Protein AF-A0A6S7IZB0-F1 (afdb_monomer)

Solvent-accessible surface area (backbone atoms only — not comparable to full-atom values): 5531 Å² total; per-residue (Å²): 121,74,43,80,41,62,45,98,85,70,49,74,51,27,33,31,32,76,51,99,91,45,78,46,77,40,46,57,86,69,52,73,77,63,86,79,74,73,86,57,71,80,69,78,65,77,70,76,76,80,65,88,83,60,76,80,89,73,78,76,54,65,60,55,54,53,49,54,54,50,53,54,51,52,53,54,55,54,59,59,67,72,78,115

pLDDT: mean 78.14, std 14.09, ra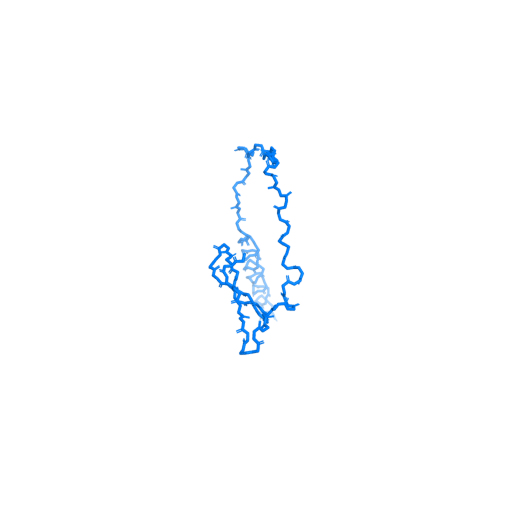nge [47.59, 95.06]

Structure (mmCIF, N/CA/C/O backbone):
data_AF-A0A6S7IZB0-F1
#
_entry.id   AF-A0A6S7IZB0-F1
#
loop_
_atom_site.group_PDB
_atom_site.id
_atom_site.type_symbol
_atom_site.label_atom_id
_atom_site.label_alt_id
_atom_site.label_comp_id
_atom_site.label_asym_id
_atom_site.label_entity_id
_atom_site.label_seq_id
_atom_site.pdbx_PDB_ins_code
_atom_site.Cartn_x
_atom_site.Cartn_y
_atom_site.Cartn_z
_atom_site.occupancy
_atom_site.B_iso_or_equiv
_atom_site.auth_seq_id
_atom_site.auth_comp_id
_atom_site.auth_asym_id
_atom_site.auth_atom_id
_atom_site.pdbx_PDB_model_num
ATOM 1 N N . ILE A 1 1 ? 5.990 3.931 -13.298 1.00 74.62 1 ILE A N 1
ATOM 2 C CA . ILE A 1 1 ? 7.105 3.057 -12.846 1.00 74.62 1 ILE A CA 1
ATOM 3 C C . ILE A 1 1 ? 8.375 3.895 -12.863 1.00 74.62 1 ILE A C 1
ATOM 5 O O . ILE A 1 1 ? 8.569 4.613 -13.834 1.00 74.62 1 ILE A O 1
ATOM 9 N N . VAL A 1 2 ? 9.181 3.857 -11.802 1.00 87.50 2 VAL A N 1
ATOM 10 C CA . VAL A 1 2 ? 10.410 4.666 -11.666 1.00 87.50 2 VAL A CA 1
ATOM 11 C C . VAL A 1 2 ? 11.639 3.879 -12.100 1.00 87.50 2 VAL A C 1
ATOM 13 O O . VAL A 1 2 ? 12.510 4.416 -12.778 1.00 87.50 2 VAL A O 1
ATOM 16 N N . ARG A 1 3 ? 11.705 2.593 -11.744 1.00 92.38 3 ARG A N 1
ATOM 17 C CA . ARG A 1 3 ? 12.847 1.733 -12.060 1.00 92.38 3 ARG A CA 1
ATOM 18 C C . ARG A 1 3 ? 12.414 0.282 -12.226 1.00 92.38 3 ARG A C 1
ATOM 20 O O . ARG A 1 3 ? 11.536 -0.187 -11.508 1.00 92.38 3 ARG A O 1
ATOM 27 N N . LEU A 1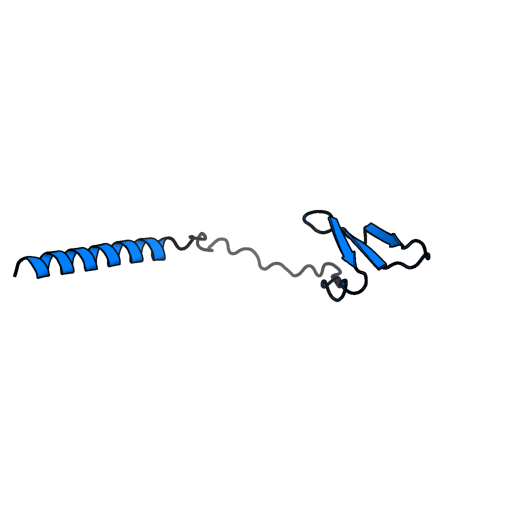 4 ? 13.055 -0.434 -13.147 1.00 92.81 4 LEU A N 1
ATOM 28 C CA . LEU A 1 4 ? 12.946 -1.889 -13.262 1.00 92.81 4 LEU A CA 1
ATOM 29 C C . LEU A 1 4 ? 14.081 -2.553 -12.479 1.00 92.81 4 LEU A C 1
ATOM 31 O O . LEU A 1 4 ? 15.231 -2.111 -12.540 1.00 92.81 4 LEU A O 1
ATOM 35 N N . ILE A 1 5 ? 13.752 -3.615 -11.749 1.00 92.94 5 ILE A N 1
ATOM 36 C CA . ILE A 1 5 ? 14.713 -4.417 -10.994 1.00 92.94 5 ILE A CA 1
ATOM 37 C C . ILE A 1 5 ? 14.964 -5.700 -11.781 1.00 92.94 5 ILE A C 1
ATOM 39 O O . ILE A 1 5 ? 14.133 -6.617 -11.825 1.00 92.94 5 ILE A O 1
ATOM 43 N N . THR A 1 6 ? 16.129 -5.731 -12.419 1.00 94.94 6 THR A N 1
ATOM 44 C CA . THR A 1 6 ? 16.570 -6.814 -13.295 1.00 94.94 6 THR A CA 1
ATOM 45 C C . THR A 1 6 ? 17.486 -7.772 -12.544 1.00 94.94 6 THR A C 1
ATOM 47 O O . THR A 1 6 ? 18.382 -7.351 -11.812 1.00 94.94 6 THR A O 1
ATOM 50 N N . GLY A 1 7 ? 17.260 -9.072 -12.720 1.00 91.94 7 GLY A N 1
ATOM 51 C CA . GLY A 1 7 ? 18.140 -10.117 -12.213 1.00 91.94 7 GLY A CA 1
ATOM 52 C C . GLY A 1 7 ? 19.456 -10.210 -12.989 1.00 91.94 7 GLY A C 1
ATOM 53 O O . GLY A 1 7 ? 19.630 -9.620 -14.053 1.00 91.94 7 GLY A O 1
ATOM 54 N N . ARG A 1 8 ? 20.390 -11.012 -12.466 1.00 94.69 8 ARG A N 1
ATOM 55 C CA . ARG A 1 8 ? 21.679 -11.298 -13.128 1.00 94.69 8 ARG A CA 1
ATOM 56 C C . ARG A 1 8 ? 21.525 -11.997 -14.483 1.00 94.69 8 ARG A C 1
ATOM 58 O O . ARG A 1 8 ? 22.415 -11.912 -15.315 1.00 94.69 8 ARG A O 1
ATOM 65 N N . ASP A 1 9 ? 20.400 -12.669 -14.686 1.00 95.06 9 ASP A N 1
ATOM 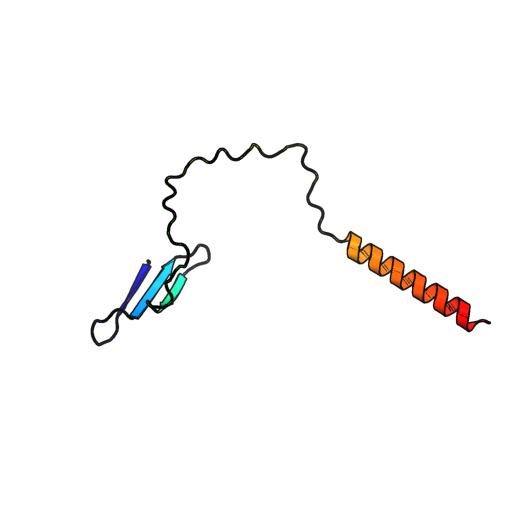66 C CA . ASP A 1 9 ? 19.988 -13.331 -15.924 1.00 95.06 9 ASP A CA 1
ATOM 67 C C . ASP A 1 9 ? 19.334 -12.375 -16.938 1.00 95.06 9 ASP A C 1
ATOM 69 O O . ASP A 1 9 ? 18.865 -12.815 -17.983 1.00 95.06 9 ASP A O 1
ATOM 73 N N . GLY A 1 10 ? 19.262 -11.074 -16.635 1.00 93.06 10 GLY A N 1
ATOM 74 C CA . GLY A 1 10 ? 18.602 -10.086 -17.486 1.00 93.06 10 GLY A CA 1
ATOM 75 C C . GLY A 1 10 ? 17.075 -10.076 -17.362 1.00 93.06 10 GLY A C 1
ATOM 76 O O . GLY A 1 10 ? 16.419 -9.267 -18.015 1.00 93.06 10 GLY A O 1
ATOM 77 N N . VAL A 1 11 ? 16.488 -10.922 -16.507 1.00 93.19 11 VAL A N 1
ATOM 78 C CA . VAL A 1 11 ? 15.031 -11.023 -16.356 1.00 93.19 11 VAL A CA 1
ATOM 79 C C . VAL A 1 11 ? 14.535 -10.058 -15.281 1.00 93.19 11 VAL A C 1
ATOM 81 O O . VAL A 1 11 ? 15.002 -10.072 -14.137 1.00 93.19 11 VAL A O 1
ATOM 84 N N . VAL A 1 12 ? 13.548 -9.232 -15.631 1.00 91.50 12 VAL A N 1
ATOM 85 C CA . VAL A 1 12 ? 12.901 -8.292 -14.705 1.00 91.50 12 VAL A CA 1
ATOM 86 C C . VAL A 1 12 ? 11.992 -9.056 -13.746 1.00 91.50 12 VAL A C 1
ATOM 88 O O . VAL A 1 12 ? 11.066 -9.745 -14.169 1.00 91.50 12 VAL A O 1
ATOM 91 N N . ARG A 1 13 ? 12.246 -8.927 -12.440 1.00 91.75 13 ARG A N 1
ATOM 92 C CA . ARG A 1 13 ? 11.454 -9.591 -11.386 1.00 91.75 13 ARG A CA 1
ATOM 93 C C . ARG A 1 13 ? 10.769 -8.624 -10.436 1.00 91.75 13 ARG A C 1
ATOM 95 O O . ARG A 1 13 ? 9.897 -9.050 -9.685 1.00 91.75 13 ARG A O 1
ATOM 102 N N . GLY A 1 14 ? 11.121 -7.346 -10.475 1.00 92.38 14 GLY A N 1
ATOM 103 C CA . GLY A 1 14 ? 10.505 -6.326 -9.641 1.00 92.38 14 GLY A CA 1
ATOM 104 C C . GLY A 1 14 ? 10.546 -4.951 -10.282 1.00 92.38 14 GLY A C 1
ATOM 105 O O . GLY A 1 14 ? 11.204 -4.738 -11.302 1.00 92.38 14 GLY A O 1
ATOM 106 N N . VAL A 1 15 ? 9.827 -4.023 -9.669 1.00 92.38 15 VAL A N 1
ATOM 107 C CA . VAL A 1 15 ? 9.751 -2.624 -10.080 1.00 92.38 15 VAL A CA 1
ATOM 108 C C . VAL A 1 15 ? 9.760 -1.722 -8.852 1.00 92.38 15 VAL A C 1
ATOM 110 O O . VAL A 1 15 ? 9.218 -2.085 -7.811 1.00 92.38 15 VAL A O 1
ATOM 113 N N . GLU A 1 16 ? 10.324 -0.530 -8.992 1.00 92.12 16 GLU A N 1
ATOM 114 C CA . GLU A 1 1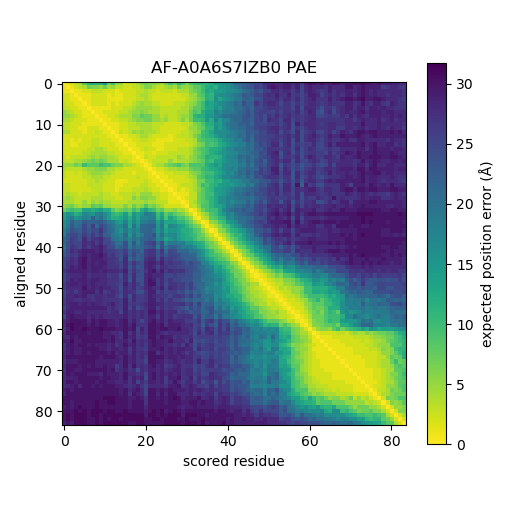6 ? 10.134 0.582 -8.064 1.00 92.12 16 GLU A CA 1
ATOM 115 C C . GLU A 1 16 ? 9.031 1.499 -8.613 1.00 92.12 16 GLU A C 1
ATOM 117 O O . GLU A 1 16 ? 9.063 1.928 -9.774 1.00 92.12 16 GLU A O 1
ATOM 122 N N . LEU A 1 17 ? 8.035 1.797 -7.786 1.00 89.50 17 LEU A N 1
ATOM 123 C CA . LEU A 1 17 ? 6.890 2.645 -8.096 1.00 89.50 17 LEU A CA 1
ATOM 124 C C . LEU A 1 17 ? 6.977 3.941 -7.293 1.00 89.50 17 LEU A C 1
ATOM 126 O O . LEU A 1 17 ? 7.292 3.918 -6.106 1.00 89.50 17 LEU A O 1
ATOM 130 N N . GLN A 1 18 ? 6.642 5.065 -7.925 1.00 88.12 18 GLN A N 1
ATOM 131 C CA . GLN A 1 18 ? 6.380 6.305 -7.205 1.00 88.12 18 GLN A CA 1
ATOM 132 C C . GLN A 1 18 ? 4.927 6.277 -6.740 1.00 88.12 18 GLN A C 1
ATOM 134 O O . GLN A 1 18 ? 4.016 6.064 -7.537 1.00 88.12 18 GLN A O 1
ATOM 139 N N . THR A 1 19 ? 4.726 6.511 -5.455 1.00 85.75 19 THR A N 1
ATOM 140 C CA . THR A 1 19 ? 3.429 6.684 -4.803 1.00 85.75 19 THR A CA 1
ATOM 141 C C . THR A 1 19 ? 3.357 8.091 -4.206 1.00 85.75 19 THR A C 1
ATOM 143 O O . THR A 1 19 ? 4.384 8.769 -4.083 1.00 85.75 19 THR A O 1
ATOM 146 N N . GLY A 1 20 ? 2.163 8.537 -3.803 1.00 85.94 20 GLY A N 1
ATOM 147 C CA . GLY A 1 20 ? 1.988 9.850 -3.165 1.00 85.94 20 GLY A CA 1
ATOM 148 C C . GLY A 1 20 ? 2.825 10.036 -1.891 1.00 85.94 20 GLY A C 1
ATOM 149 O O . GLY A 1 20 ? 3.218 11.152 -1.575 1.00 85.94 20 GLY A O 1
ATOM 150 N N . ASN A 1 21 ? 3.176 8.936 -1.217 1.00 84.81 21 ASN A N 1
ATOM 151 C CA . ASN A 1 21 ? 3.933 8.944 0.037 1.00 84.81 21 ASN A CA 1
ATOM 152 C C . ASN A 1 21 ? 5.417 8.570 -0.138 1.00 84.81 21 ASN A C 1
ATOM 154 O O . ASN A 1 21 ? 6.112 8.370 0.854 1.00 84.81 21 ASN A O 1
ATOM 158 N N . GLY A 1 22 ? 5.914 8.441 -1.374 1.00 87.38 22 GLY A N 1
ATOM 159 C CA . GLY A 1 22 ? 7.308 8.072 -1.643 1.00 87.38 22 GLY A CA 1
ATOM 160 C C . GLY A 1 22 ? 7.444 6.890 -2.596 1.00 87.38 22 GLY A C 1
ATOM 161 O O . GLY A 1 22 ? 6.610 6.697 -3.478 1.00 87.38 22 GLY A O 1
ATOM 162 N N . ARG A 1 23 ? 8.510 6.102 -2.446 1.00 91.50 23 ARG A N 1
ATOM 163 C CA . ARG A 1 23 ? 8.831 4.997 -3.360 1.00 91.50 23 ARG A CA 1
ATOM 164 C C . ARG A 1 23 ? 8.475 3.644 -2.763 1.00 91.50 23 ARG A C 1
ATOM 166 O O . ARG A 1 23 ? 8.618 3.433 -1.563 1.00 91.50 23 ARG A O 1
ATOM 173 N N . LEU A 1 24 ? 8.011 2.739 -3.615 1.00 89.56 24 LEU A N 1
ATOM 174 C CA . LEU A 1 24 ? 7.573 1.402 -3.239 1.00 89.56 24 LEU A CA 1
ATOM 175 C C . LEU A 1 24 ? 8.136 0.377 -4.223 1.00 89.56 24 LEU A C 1
ATOM 177 O O . LEU A 1 24 ? 7.791 0.403 -5.402 1.00 89.56 24 LEU A O 1
ATOM 181 N N . GLU A 1 25 ? 8.953 -0.554 -3.740 1.00 92.12 25 GLU A N 1
ATOM 182 C CA . GLU A 1 25 ? 9.414 -1.692 -4.537 1.00 92.12 25 GLU A CA 1
ATOM 183 C C . GLU A 1 25 ? 8.431 -2.866 -4.437 1.00 92.12 25 GLU A C 1
ATOM 185 O O . GLU A 1 25 ? 7.974 -3.229 -3.349 1.00 92.12 25 GLU A O 1
ATOM 190 N N . ARG A 1 26 ? 8.084 -3.473 -5.577 1.00 89.81 26 ARG A N 1
ATOM 191 C CA . ARG A 1 26 ? 7.199 -4.645 -5.647 1.00 89.81 26 ARG A CA 1
ATOM 192 C C . ARG A 1 26 ? 7.720 -5.681 -6.644 1.00 89.81 26 ARG A C 1
ATOM 194 O O . ARG A 1 26 ? 8.180 -5.303 -7.722 1.00 89.81 26 ARG A O 1
ATOM 201 N N . PRO A 1 27 ? 7.605 -6.987 -6.338 1.00 90.81 27 PRO A N 1
ATOM 202 C CA . PRO A 1 27 ? 7.782 -8.043 -7.329 1.00 90.81 27 PRO A CA 1
ATOM 203 C C . PRO A 1 27 ? 6.800 -7.883 -8.492 1.00 90.81 27 PRO A C 1
ATOM 205 O O . PRO A 1 27 ? 5.649 -7.516 -8.270 1.00 90.81 27 PRO A O 1
ATOM 208 N N . LEU A 1 28 ? 7.224 -8.227 -9.711 1.00 85.94 28 LEU A N 1
ATOM 209 C CA . LEU A 1 28 ? 6.435 -8.074 -10.940 1.00 85.94 28 LEU A CA 1
ATOM 210 C C . LEU A 1 28 ? 5.084 -8.806 -10.852 1.00 85.94 28 LEU A C 1
ATOM 212 O O . LEU A 1 28 ? 4.062 -8.297 -11.297 1.00 85.94 28 LEU A O 1
ATOM 216 N N . GLN A 1 29 ? 5.073 -9.969 -10.199 1.00 83.1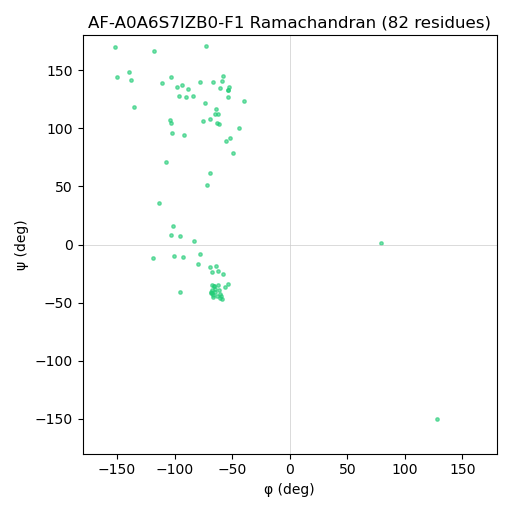2 29 GLN A N 1
ATOM 217 C CA . GLN A 1 29 ? 3.878 -10.787 -9.970 1.00 83.12 29 GLN A CA 1
ATOM 218 C C . GLN A 1 29 ? 2.867 -10.135 -9.010 1.00 83.12 29 GLN A C 1
ATOM 220 O O . GLN A 1 29 ? 1.685 -10.453 -9.059 1.00 83.12 29 GLN A O 1
ATOM 225 N N . LEU A 1 30 ? 3.321 -9.219 -8.148 1.00 81.50 30 LEU A N 1
ATOM 226 C CA . LEU A 1 30 ? 2.503 -8.524 -7.148 1.00 81.50 30 LEU A CA 1
ATOM 227 C C . LEU A 1 30 ? 2.123 -7.101 -7.583 1.00 81.50 30 LEU A C 1
ATOM 229 O O . LEU A 1 30 ? 1.718 -6.288 -6.755 1.00 81.50 30 LEU A O 1
ATOM 233 N N . ILE A 1 31 ? 2.271 -6.786 -8.873 1.00 80.94 31 ILE A N 1
ATOM 234 C CA . ILE A 1 31 ? 1.808 -5.519 -9.460 1.00 80.94 31 ILE A CA 1
ATOM 235 C C . ILE A 1 31 ? 0.290 -5.559 -9.745 1.00 80.94 31 ILE A C 1
ATOM 237 O O . ILE A 1 31 ? -0.343 -4.515 -9.894 1.00 80.94 31 ILE A O 1
ATOM 241 N N . TYR A 1 32 ? -0.319 -6.748 -9.774 1.00 58.56 32 TYR A N 1
ATOM 242 C CA . TYR A 1 32 ? -1.727 -6.958 -10.121 1.00 58.56 32 TYR A CA 1
ATOM 243 C C . TYR A 1 32 ? -2.714 -6.606 -8.986 1.00 58.56 32 TYR A C 1
ATOM 245 O O . TYR A 1 32 ? -2.492 -6.998 -7.841 1.00 58.56 32 TYR A O 1
ATOM 253 N N . PRO A 1 33 ? -3.858 -5.984 -9.322 1.00 58.09 33 PRO A N 1
ATOM 254 C CA . PRO A 1 33 ? -3.910 -4.582 -9.686 1.00 58.09 33 PRO A CA 1
ATOM 255 C C . PRO A 1 33 ? -3.774 -3.732 -8.411 1.00 58.09 33 PRO A C 1
ATOM 257 O O . PRO A 1 33 ? -4.719 -3.562 -7.641 1.00 58.09 33 PRO A O 1
ATOM 260 N N . LEU A 1 34 ? -2.620 -3.101 -8.214 1.00 59.16 34 LEU A N 1
ATOM 261 C CA . LEU A 1 34 ? -2.720 -1.725 -7.734 1.00 59.16 34 LEU A CA 1
ATOM 262 C C . LEU A 1 34 ? -3.449 -1.015 -8.874 1.00 59.16 34 LEU A C 1
ATOM 264 O O . LEU A 1 34 ? -2.915 -1.025 -9.979 1.00 59.16 34 LEU A O 1
ATOM 268 N N . GLU A 1 35 ? -4.687 -0.561 -8.679 1.00 54.94 35 GLU A N 1
ATOM 269 C CA . GLU A 1 35 ? -5.464 0.138 -9.708 1.00 54.94 35 GLU A CA 1
ATOM 270 C C . GLU A 1 35 ? -4.631 1.295 -10.286 1.00 54.94 35 GLU A C 1
ATOM 272 O O . GLU A 1 35 ? -4.577 2.397 -9.753 1.00 54.94 35 GLU A O 1
ATOM 277 N N . LEU A 1 36 ? -3.903 1.009 -11.362 1.00 56.25 36 LEU A N 1
ATOM 278 C CA . LEU A 1 36 ? -3.101 1.951 -12.133 1.00 56.25 36 LEU A CA 1
ATOM 279 C C . LEU A 1 36 ? -3.724 2.103 -13.522 1.00 56.25 36 LEU A C 1
ATOM 281 O O . LEU A 1 36 ? -3.018 2.242 -14.512 1.00 56.25 36 LEU A O 1
ATOM 285 N N . HIS A 1 37 ? -5.055 2.068 -13.581 1.00 51.31 37 HIS A N 1
ATOM 286 C CA . HIS A 1 37 ? -5.794 2.783 -14.609 1.00 51.31 37 HIS A CA 1
ATOM 287 C C . HIS A 1 37 ? -6.336 4.024 -13.916 1.00 51.31 37 HIS A C 1
ATOM 289 O O . HIS A 1 37 ? -7.362 3.981 -13.244 1.00 51.31 37 HIS A O 1
ATOM 295 N N . CYS A 1 38 ? -5.616 5.128 -14.054 1.00 51.62 38 CYS A N 1
ATOM 296 C CA . CYS A 1 38 ? -6.287 6.409 -14.100 1.00 51.62 38 CYS A CA 1
ATOM 297 C C . CYS A 1 38 ? -6.197 6.860 -15.554 1.00 51.62 38 CYS A C 1
ATOM 299 O O . CYS A 1 38 ? -5.488 7.807 -15.872 1.00 51.62 38 CYS A O 1
ATOM 301 N N . ASP A 1 39 ? -6.951 6.192 -16.432 1.00 57.06 39 ASP A N 1
ATOM 302 C CA . ASP A 1 39 ? -7.474 6.852 -17.632 1.00 57.06 39 ASP A CA 1
ATOM 303 C C . ASP A 1 39 ? -8.575 7.824 -17.179 1.00 57.06 39 ASP A C 1
ATOM 305 O O . ASP A 1 39 ? -9.720 7.782 -17.618 1.00 57.06 39 ASP A O 1
ATOM 309 N N . GLN A 1 40 ? -8.257 8.675 -16.207 1.00 52.28 40 GLN A N 1
ATOM 310 C CA . GLN A 1 40 ? -8.899 9.955 -16.139 1.00 52.28 40 GLN A CA 1
ATOM 311 C C . GLN A 1 40 ? -7.968 10.861 -16.939 1.00 52.28 40 GLN A C 1
ATOM 313 O O . GLN A 1 40 ? -7.074 11.502 -16.390 1.00 52.28 40 GLN A O 1
ATOM 318 N N . GLU A 1 41 ? -8.276 11.029 -18.233 1.00 56.50 41 GLU A N 1
ATOM 319 C CA . GLU A 1 41 ? -8.491 12.418 -18.647 1.00 56.50 41 GLU A CA 1
ATOM 320 C C . GLU A 1 41 ? -9.245 13.046 -17.487 1.00 56.50 41 GLU A C 1
ATOM 322 O O . GLU A 1 41 ? -10.219 12.437 -17.035 1.00 56.50 41 GLU A O 1
ATOM 327 N N . ALA A 1 42 ? -8.727 14.121 -16.898 1.00 55.47 42 ALA A N 1
ATOM 328 C CA . ALA A 1 42 ? -9.444 14.811 -15.851 1.00 55.47 42 ALA A CA 1
ATOM 329 C C . ALA A 1 42 ? -10.811 15.177 -16.436 1.00 55.47 42 ALA A C 1
ATOM 331 O O . ALA A 1 42 ? -10.983 16.230 -17.033 1.00 55.47 42 ALA A O 1
ATOM 332 N N . VAL A 1 43 ? -11.790 14.278 -16.305 1.00 55.62 43 VAL A N 1
ATOM 333 C CA . VAL A 1 43 ? -13.180 14.630 -16.328 1.00 55.62 43 VAL A CA 1
ATOM 334 C C . VAL A 1 43 ? -13.182 15.525 -15.125 1.00 55.62 43 VAL A C 1
ATOM 336 O O . VAL A 1 43 ? -13.005 15.049 -13.996 1.00 55.62 43 VAL A O 1
ATOM 339 N N . GLU A 1 44 ? -13.215 16.821 -15.396 1.00 58.53 44 GLU A N 1
ATOM 340 C CA . GLU A 1 44 ? -13.691 17.834 -14.487 1.00 58.53 44 GLU A CA 1
ATOM 341 C C . GLU A 1 44 ? -15.044 17.308 -14.005 1.00 58.53 44 GLU A C 1
ATOM 343 O O . GLU A 1 44 ? -16.103 17.616 -14.541 1.00 58.53 44 GLU A O 1
ATOM 348 N N . ARG A 1 45 ? -15.019 16.367 -13.056 1.00 60.25 45 ARG A N 1
ATOM 349 C CA . ARG A 1 45 ? -16.183 15.994 -12.290 1.00 60.25 45 ARG A CA 1
ATOM 350 C C . ARG A 1 45 ? -16.448 17.292 -11.588 1.00 60.25 45 ARG A C 1
ATOM 352 O O . ARG A 1 45 ? -15.654 17.659 -10.723 1.00 60.25 45 ARG A O 1
ATOM 359 N N . GLU A 1 46 ? -17.474 17.999 -12.047 1.00 62.59 46 GLU A N 1
ATOM 360 C CA . GLU A 1 46 ? -18.011 19.164 -11.376 1.00 62.59 46 GLU A CA 1
ATOM 361 C C . GLU A 1 46 ? -18.096 18.786 -9.903 1.00 62.59 46 GLU A C 1
ATOM 363 O O . GLU A 1 46 ? -18.937 17.985 -9.489 1.00 62.59 46 GLU A O 1
ATOM 368 N N . THR A 1 47 ? -17.120 19.238 -9.118 1.00 64.69 47 THR A N 1
ATOM 369 C CA . THR A 1 47 ? -17.146 19.007 -7.689 1.00 64.69 47 THR A CA 1
ATOM 370 C C . THR A 1 47 ? -18.373 19.774 -7.242 1.00 64.69 47 THR A C 1
ATOM 372 O O . THR A 1 47 ? -18.389 20.993 -7.452 1.00 64.69 47 THR A O 1
ATOM 375 N N . PRO A 1 48 ? -19.412 19.112 -6.700 1.00 72.88 48 PRO A N 1
ATOM 376 C CA . PRO A 1 48 ? -20.575 19.842 -6.241 1.00 72.88 48 PRO A CA 1
ATOM 377 C C . PRO A 1 48 ? -20.071 20.923 -5.281 1.00 72.88 48 PRO A C 1
ATOM 379 O O . PRO A 1 48 ? -19.200 20.628 -4.450 1.00 72.88 48 PRO A O 1
ATOM 382 N N . PRO A 1 49 ? -20.528 22.178 -5.433 1.00 78.81 49 PRO A N 1
ATOM 383 C CA . PRO A 1 49 ? -20.018 23.277 -4.634 1.00 78.81 49 PRO A CA 1
ATOM 384 C C . PRO A 1 49 ? -20.134 22.909 -3.156 1.00 78.81 49 PRO A C 1
ATOM 386 O O . PRO A 1 49 ? -21.163 22.393 -2.709 1.00 78.81 49 PRO A O 1
ATOM 389 N N . LEU A 1 50 ? -19.052 23.136 -2.406 1.00 76.50 50 LEU A N 1
ATOM 390 C CA . LEU A 1 50 ? -19.032 22.882 -0.970 1.00 76.50 50 LEU A CA 1
ATOM 391 C C . LEU A 1 50 ? -20.212 23.618 -0.325 1.00 76.50 50 L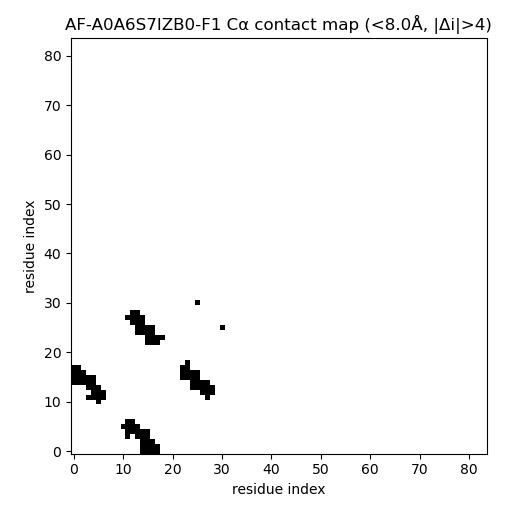EU A C 1
ATOM 393 O O . LEU A 1 50 ? -20.401 24.816 -0.529 1.00 76.50 50 LEU A O 1
ATOM 397 N N . ASN A 1 51 ? -21.020 22.892 0.446 1.00 82.62 51 ASN A N 1
ATOM 398 C CA . ASN A 1 51 ? -22.161 23.476 1.135 1.00 82.62 51 ASN A CA 1
ATOM 399 C C . ASN A 1 51 ? -21.654 24.410 2.247 1.00 82.62 51 ASN A C 1
ATOM 401 O O . ASN A 1 51 ? -21.163 23.944 3.275 1.00 82.62 51 ASN A O 1
ATOM 405 N N . ALA A 1 52 ? -21.797 25.722 2.049 1.00 80.75 52 ALA A N 1
ATOM 406 C CA . ALA A 1 52 ? -21.386 26.743 3.015 1.00 80.75 52 ALA A CA 1
ATOM 407 C C . ALA A 1 52 ? -22.174 26.676 4.339 1.00 80.75 52 ALA A C 1
ATOM 409 O O . ALA A 1 52 ? -21.726 27.202 5.354 1.00 80.75 52 ALA A O 1
ATOM 410 N N . GLN A 1 53 ? -23.337 26.020 4.342 1.00 88.12 53 GLN A N 1
ATOM 411 C CA . GLN A 1 53 ? -24.178 25.789 5.516 1.00 88.12 53 GLN A CA 1
ATOM 412 C C . GLN A 1 53 ? -23.922 24.419 6.171 1.00 88.12 53 GLN A C 1
ATOM 414 O O . GLN A 1 53 ? -24.664 24.019 7.076 1.00 88.12 53 GLN A O 1
ATOM 419 N N . ALA A 1 54 ? -22.905 23.668 5.733 1.00 84.00 54 ALA A N 1
ATOM 420 C CA . ALA A 1 54 ? -22.548 22.406 6.367 1.00 84.00 54 ALA A CA 1
ATOM 421 C C . ALA A 1 54 ? -22.160 22.627 7.838 1.00 84.00 54 ALA A C 1
ATOM 423 O O . ALA A 1 54 ? -21.402 23.531 8.182 1.00 84.00 54 ALA A O 1
ATOM 424 N N . LYS A 1 55 ? -22.681 21.773 8.725 1.00 81.88 55 LYS A N 1
ATOM 425 C CA . LYS A 1 55 ? -22.303 21.801 10.142 1.00 81.88 55 LYS A CA 1
ATOM 426 C C . LYS A 1 55 ? -20.839 21.401 10.284 1.00 81.88 55 LYS A C 1
ATOM 428 O O . LYS A 1 55 ? -20.396 20.441 9.656 1.00 81.88 55 LYS A O 1
ATOM 433 N N . GLU A 1 56 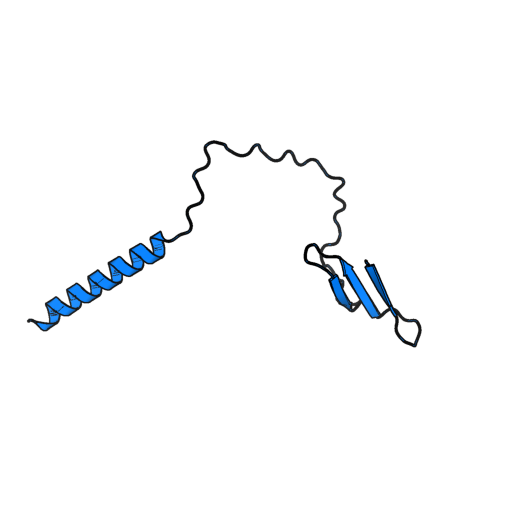? -20.128 22.088 11.171 1.00 82.81 56 GLU A N 1
ATOM 434 C CA . GLU A 1 56 ? -18.755 21.741 11.531 1.00 82.81 56 GLU A CA 1
ATOM 435 C C . GLU A 1 56 ? -18.645 20.270 11.949 1.00 82.81 56 GLU A C 1
ATOM 437 O O . GLU A 1 56 ? -19.460 19.751 12.724 1.00 82.81 56 GLU A O 1
ATOM 442 N N . PHE A 1 57 ? -17.613 19.595 11.441 1.00 76.62 57 PHE A N 1
ATOM 443 C CA . PHE A 1 57 ? -17.315 18.216 11.796 1.00 76.62 57 PHE A CA 1
ATOM 444 C C . PHE A 1 57 ? -16.939 18.129 13.280 1.00 76.62 57 PHE A C 1
ATOM 446 O O . PHE A 1 57 ? -15.896 18.622 13.706 1.00 76.62 57 PHE A O 1
ATOM 453 N N . ARG A 1 58 ? -17.793 17.484 14.083 1.00 69.31 58 ARG A N 1
ATOM 454 C CA . ARG A 1 58 ? -17.555 17.264 15.515 1.00 69.31 58 ARG A CA 1
ATOM 455 C C . ARG A 1 58 ? -17.139 15.812 15.758 1.00 69.31 58 ARG A C 1
ATOM 457 O O . ARG A 1 58 ? -18.001 14.929 15.687 1.00 69.31 58 ARG A O 1
ATOM 464 N N . PRO A 1 59 ? -15.858 15.532 16.061 1.00 66.19 59 PRO A N 1
ATOM 465 C CA . PRO A 1 59 ? -15.428 14.183 16.415 1.00 66.19 59 PRO A CA 1
ATOM 466 C C . PRO A 1 59 ? -16.202 13.687 17.649 1.00 66.19 59 PRO A C 1
ATOM 468 O O . PRO A 1 59 ? -16.491 14.454 18.568 1.00 66.19 59 PRO A O 1
ATOM 471 N N . LYS A 1 60 ? -16.587 12.402 17.648 1.00 66.50 60 LYS A N 1
ATOM 472 C CA . LYS A 1 60 ? -17.571 11.780 18.560 1.00 66.50 60 LYS A CA 1
ATOM 473 C C . LYS A 1 60 ? -17.090 11.659 20.022 1.00 66.50 60 LYS A C 1
ATOM 475 O O . LYS A 1 60 ? -17.041 10.561 20.564 1.00 66.50 60 LYS A O 1
ATOM 480 N N . ARG A 1 61 ? -16.800 12.767 20.710 1.00 63.16 61 ARG A N 1
ATOM 481 C CA . ARG A 1 61 ? -16.602 12.762 22.175 1.00 63.16 61 ARG A CA 1
ATOM 482 C C . ARG A 1 61 ? -17.893 12.502 22.957 1.00 63.16 61 ARG A C 1
ATOM 484 O O . ARG A 1 61 ? -17.820 11.985 24.062 1.00 63.16 61 ARG A O 1
ATOM 491 N N . LYS A 1 62 ? -19.064 12.694 22.335 1.00 70.75 62 LYS A N 1
ATOM 492 C CA . LYS A 1 62 ? -20.370 12.351 22.928 1.00 70.75 62 LYS A CA 1
ATOM 493 C C . LYS A 1 62 ? -20.466 10.901 23.413 1.00 70.75 62 LYS A C 1
ATOM 495 O O . LYS A 1 62 ? -21.141 10.631 24.395 1.00 70.75 62 LYS A O 1
ATOM 500 N N . ALA A 1 63 ? -19.807 9.957 22.734 1.00 74.75 63 ALA A N 1
ATOM 501 C CA . ALA A 1 63 ? -19.798 8.562 23.174 1.00 74.75 63 ALA A CA 1
ATOM 502 C C . ALA A 1 63 ? -19.018 8.385 24.489 1.00 74.75 63 ALA A C 1
ATOM 504 O O . ALA A 1 63 ? -19.484 7.678 25.377 1.00 74.75 63 ALA A O 1
ATOM 505 N N . ALA A 1 64 ? -17.876 9.066 24.626 1.00 78.75 64 ALA A N 1
ATOM 506 C CA . ALA A 1 64 ? -17.066 9.051 25.841 1.00 78.75 64 ALA A CA 1
ATOM 507 C C . ALA A 1 64 ? -17.770 9.770 27.005 1.00 78.75 64 ALA A C 1
ATOM 509 O O . ALA A 1 64 ? -17.802 9.244 28.112 1.00 78.75 64 ALA A O 1
ATOM 510 N N . GLU A 1 65 ? -18.404 10.916 26.741 1.00 79.75 65 GLU A N 1
ATOM 511 C CA . GLU A 1 65 ? -19.212 11.653 27.728 1.00 79.75 65 GLU A CA 1
ATOM 512 C C . GLU A 1 65 ? -20.383 10.802 28.247 1.00 79.75 65 GLU A C 1
ATOM 514 O O . GLU A 1 65 ? -20.583 10.680 29.455 1.00 79.75 65 GLU A O 1
ATOM 519 N N . ASN A 1 66 ? -21.109 10.132 27.345 1.00 84.38 66 ASN A N 1
ATOM 520 C CA . ASN A 1 66 ? -22.205 9.237 27.720 1.00 84.38 66 ASN A CA 1
ATOM 521 C C . ASN A 1 66 ? -21.720 8.004 28.500 1.00 84.38 66 ASN A C 1
ATOM 523 O O . ASN A 1 66 ? -22.428 7.530 29.387 1.00 84.38 66 ASN A O 1
ATOM 527 N N . ALA A 1 67 ? -20.543 7.462 28.170 1.00 85.81 67 ALA A N 1
ATOM 528 C CA . ALA A 1 67 ? -19.957 6.341 28.901 1.00 85.81 67 ALA A CA 1
ATOM 529 C C . ALA A 1 67 ? -19.574 6.749 30.331 1.00 85.81 67 ALA A C 1
ATOM 531 O O . ALA A 1 67 ? -19.936 6.048 31.272 1.00 85.81 67 ALA A O 1
ATOM 532 N N . ALA A 1 68 ? -18.933 7.910 30.500 1.00 88.19 68 ALA A N 1
ATOM 533 C CA . ALA A 1 68 ? -18.583 8.446 31.815 1.00 88.19 68 ALA A CA 1
ATOM 534 C C . ALA A 1 68 ? -19.828 8.676 32.691 1.00 88.19 68 ALA A C 1
ATOM 536 O O . ALA A 1 68 ? -19.857 8.259 33.846 1.00 88.19 68 ALA A O 1
ATOM 537 N N . ALA A 1 69 ? -20.894 9.253 32.124 1.00 90.00 69 ALA A N 1
ATOM 538 C CA . ALA A 1 69 ? -22.154 9.453 32.843 1.00 90.00 69 ALA A CA 1
ATOM 539 C C . ALA A 1 69 ? -22.803 8.129 33.292 1.00 90.00 69 ALA A C 1
ATOM 541 O O . ALA A 1 69 ? -23.336 8.046 34.397 1.00 90.00 69 ALA A O 1
ATOM 542 N N . LYS A 1 70 ? -22.743 7.081 32.457 1.00 90.75 70 LYS A N 1
ATOM 543 C CA . LYS A 1 70 ? -23.265 5.750 32.806 1.00 90.75 70 LYS A CA 1
ATOM 544 C C . LYS A 1 70 ? -22.465 5.079 33.917 1.00 90.75 70 LYS A C 1
ATOM 546 O O . LYS A 1 70 ? -23.076 4.503 34.806 1.00 90.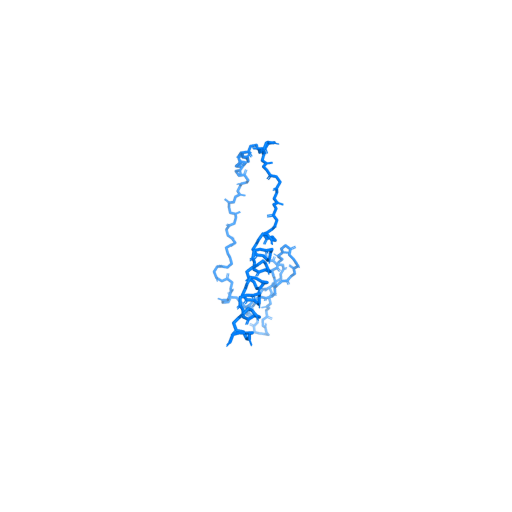75 70 LYS A O 1
ATOM 551 N N . ILE A 1 71 ? -21.135 5.171 33.875 1.00 92.94 71 ILE A N 1
ATOM 552 C CA . ILE A 1 71 ? -20.256 4.615 34.914 1.00 92.94 71 ILE A CA 1
ATOM 553 C C . ILE A 1 71 ? -20.589 5.241 36.272 1.00 92.94 71 ILE A C 1
ATOM 555 O O . ILE A 1 71 ? -20.806 4.519 37.237 1.00 92.94 71 ILE A O 1
ATOM 559 N N . ASN A 1 72 ? -20.733 6.569 36.325 1.00 91.12 72 ASN A N 1
ATOM 560 C CA . ASN A 1 72 ? -21.086 7.265 37.565 1.00 91.12 72 ASN A CA 1
ATOM 561 C C . ASN A 1 72 ? -22.466 6.860 38.107 1.00 91.12 72 ASN A C 1
ATOM 563 O O . ASN A 1 72 ? -22.644 6.789 39.317 1.00 91.12 72 ASN A O 1
ATOM 567 N N . LYS A 1 73 ? -23.438 6.582 37.227 1.00 92.81 73 LYS A N 1
ATOM 568 C CA . LYS A 1 73 ? -24.775 6.124 37.633 1.00 92.81 73 LYS A CA 1
ATOM 569 C C . LYS A 1 73 ? -24.737 4.733 38.268 1.00 92.81 73 LYS A C 1
ATOM 571 O O . LYS A 1 73 ? -25.378 4.532 39.287 1.00 92.81 73 LYS A O 1
ATOM 576 N N . VAL A 1 74 ? -23.974 3.808 37.678 1.00 91.31 74 VAL A N 1
ATOM 577 C CA . VAL A 1 74 ? -23.803 2.446 38.213 1.00 91.31 74 VAL A CA 1
ATOM 578 C C . VAL A 1 74 ? -23.121 2.486 39.580 1.00 91.31 74 VAL A C 1
ATOM 580 O O . VAL A 1 74 ? -23.604 1.854 40.505 1.00 91.31 74 VAL A O 1
ATOM 583 N N . LEU A 1 75 ? -22.061 3.288 39.730 1.00 89.69 75 LEU A N 1
ATOM 584 C CA . LEU A 1 75 ? -21.359 3.436 41.009 1.00 89.69 75 LEU A CA 1
ATOM 585 C C . LEU A 1 75 ? -22.268 3.987 42.118 1.00 89.69 75 LEU A C 1
ATOM 587 O O . LEU A 1 75 ? -22.242 3.479 43.231 1.00 89.69 75 LEU A O 1
ATOM 591 N N . ALA A 1 76 ? -23.096 4.989 41.813 1.00 87.88 76 ALA A N 1
ATOM 592 C CA . ALA A 1 76 ? -24.036 5.547 42.786 1.00 87.88 76 ALA A CA 1
ATOM 593 C C . ALA A 1 76 ? -25.117 4.536 43.214 1.00 87.88 76 ALA A C 1
ATOM 595 O O . ALA A 1 76 ? -25.476 4.483 44.385 1.00 87.88 76 ALA A O 1
ATOM 596 N N . GLU A 1 77 ? -25.613 3.721 42.278 1.00 84.94 77 GLU A N 1
ATOM 597 C CA . GLU A 1 77 ? -26.575 2.652 42.579 1.00 84.94 77 GLU A CA 1
ATOM 598 C C . GLU A 1 77 ? -25.932 1.537 43.426 1.00 84.94 77 GLU A C 1
ATOM 600 O O . GLU A 1 77 ? -26.558 1.032 44.354 1.00 84.94 77 GLU A O 1
ATOM 605 N N . GLU A 1 78 ? -24.672 1.178 43.158 1.00 76.75 78 GLU A N 1
ATOM 606 C CA . GLU A 1 78 ? -23.921 0.208 43.966 1.00 76.75 78 GLU A CA 1
ATOM 607 C C . GLU A 1 78 ? -23.676 0.713 45.400 1.00 76.75 78 GLU A C 1
ATOM 609 O O . GLU A 1 78 ? -23.847 -0.054 46.347 1.00 76.75 78 GLU A O 1
ATOM 614 N N . GLU A 1 79 ? -23.351 1.997 45.589 1.00 73.94 79 GLU A N 1
ATOM 615 C CA . GLU A 1 79 ? -23.154 2.604 46.917 1.00 73.94 79 GLU A CA 1
ATOM 616 C C . GLU A 1 79 ? -24.442 2.649 47.763 1.00 73.94 79 GLU A C 1
ATOM 618 O O . GLU A 1 79 ? -24.378 2.434 48.975 1.00 73.94 79 GLU A O 1
ATOM 623 N N . GLU A 1 80 ? -25.612 2.860 47.149 1.00 65.75 80 GLU A N 1
ATOM 624 C CA . GLU A 1 80 ? -26.910 2.812 47.848 1.00 65.75 80 GLU A CA 1
ATOM 625 C C . GLU A 1 80 ? -27.269 1.394 48.322 1.00 65.75 80 GLU A C 1
ATOM 627 O O . GLU A 1 80 ? -27.825 1.229 49.404 1.00 65.75 80 GLU A O 1
ATOM 632 N N . THR A 1 81 ? -26.900 0.355 47.566 1.00 59.91 81 THR A N 1
ATOM 633 C CA . THR A 1 81 ? -27.222 -1.046 47.912 1.00 59.91 81 THR A CA 1
ATOM 634 C C . THR A 1 81 ? -26.344 -1.673 49.000 1.00 59.91 81 THR A C 1
ATOM 636 O O . THR A 1 81 ? -26.628 -2.783 49.438 1.00 59.91 81 THR A O 1
ATOM 639 N N . VAL A 1 82 ? -25.271 -1.000 49.428 1.00 58.00 82 VAL A N 1
ATOM 640 C CA . VAL A 1 82 ? -24.350 -1.484 50.481 1.00 58.00 82 VAL A CA 1
ATOM 641 C C . VAL A 1 82 ? -24.752 -0.976 51.877 1.00 58.00 82 VAL A C 1
ATOM 643 O O . VAL A 1 82 ? -24.202 -1.429 52.881 1.00 58.00 82 VAL A O 1
ATOM 646 N N . ILE A 1 83 ? -25.697 -0.032 51.954 1.00 55.19 83 ILE A N 1
ATOM 647 C CA . ILE A 1 83 ? -26.116 0.626 53.204 1.00 55.19 83 ILE A CA 1
ATOM 648 C C . ILE A 1 83 ? -27.430 0.037 53.776 1.00 55.19 83 ILE A C 1
ATOM 650 O O . ILE A 1 83 ? -27.735 0.298 54.940 1.00 55.19 83 ILE A O 1
ATOM 654 N N . ASP A 1 84 ? -28.140 -0.815 53.025 1.00 47.59 84 ASP A N 1
ATOM 655 C CA . ASP A 1 84 ? -29.256 -1.667 53.500 1.00 47.59 84 ASP A CA 1
ATOM 656 C C . ASP A 1 84 ? -28.798 -3.111 53.799 1.00 47.59 84 ASP A C 1
ATOM 658 O O . ASP A 1 84 ? -29.390 -3.750 54.705 1.00 47.59 84 ASP A O 1
#

Secondary structure (DSS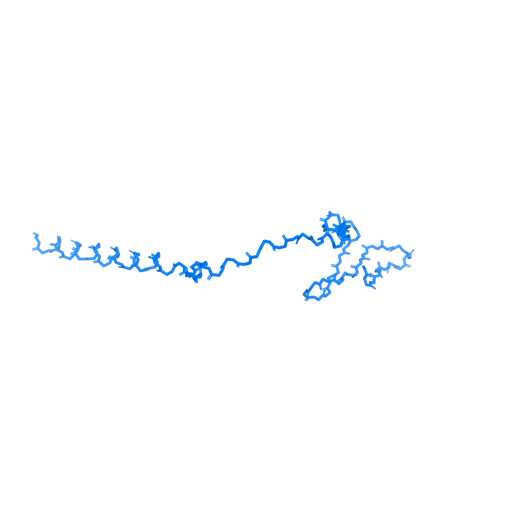P, 8-state):
--EEEE-TTS-EEEEEEEETTEEEEEEGGG-TTS------------PPPP-TTPPP---SHHHHHHHHHHHHHHHHHHHHTT--

Organism: Paramuricea clavata (NCBI:txid317549)

Foldseek 3Di:
DQDFDADPVRHTQWDWDQDPVGIDIDGPVPVPDPPPPPPPPPPVPVPPPPDPPDDDDDDPCVVVVVVVVVVVVVVVVVVVVVVD

Sequence (84 aa):
IVRLITGRDGVVRGVELQTGNGRLERPLQLIYPLELHCDQEAVERETPPLNAQAKEFRPKRKAAENAAAKINKVLAEEEETVID

Nearest PDB structures (foldseek):
  6tvs-assembly1_D  TM=3.133E-01  e=9.641E+00  Influenza A virus (A/harbour seal/Germany/1/2014(H10N7))
  6twi-assembly1_B  TM=3.137E-01  e=9.641E+00  Influenza A virus (A/harbour seal/Germany/1/2014(H10N7))
  1rd8-assembly1_D  TM=2.467E-01  e=6.422E+00  Influenza A virus

Radius of gyration: 28.31 Å; Cα contacts (8 Å, |Δi|>4): 51; chains: 1; bounding box: 51×40×72 Å

Mean predicted aligned error: 18.55 Å